Protein AF-A0A848XSR0-F1 (afdb_monomer)

Radius of gyration: 16.22 Å; Cα contacts (8 Å, |Δi|>4): 69; chains: 1; bounding box: 38×24×49 Å

Sequence (79 aa):
MATDQSKLDPVTLEIFRHLFTALAEEMGGALRRASFSPNIKERRDYSCALFDETGRAVALGDHMPVHLGAMPMSVTAAL

Foldseek 3Di:
DDDDPDPDDPVNVVVLLVVQQVVQVVVLVVCLVPDPDCCCVPVVVDWGFDADPQLHTPYIGDDDPCCVPVVSVVSNVVD

Secondary structure (DSSP, 8-state):
---------HHHHHHHHHHHHHHHHHHHHHHHHH---HHHHTS-----EEE-TTS-EEEE-S--HHHHHHHHHHHHHH-

Nearest PDB structures (foldseek):
  5m45-assembly2_G  TM=6.832E-01  e=9.804E-01  Xanthobacter autotrophicus Py2

Structure (mmCIF, N/CA/C/O backbone):
data_AF-A0A848XSR0-F1
#
_entry.id   AF-A0A848XSR0-F1
#
loop_
_atom_site.group_PDB
_atom_site.id
_atom_site.type_symbol
_atom_site.label_atom_id
_atom_site.label_alt_id
_atom_site.label_comp_id
_atom_site.label_asym_id
_atom_site.label_entity_id
_atom_site.label_seq_id
_atom_site.pdbx_PDB_ins_code
_atom_site.Cartn_x
_atom_site.Cartn_y
_atom_site.Cartn_z
_atom_site.occupancy
_atom_site.B_iso_or_equiv
_atom_site.auth_seq_id
_atom_site.auth_comp_id
_atom_site.auth_asym_id
_atom_site.auth_atom_id
_atom_site.pdbx_PDB_model_num
ATOM 1 N N . MET A 1 1 ? -22.506 -7.724 34.409 1.00 47.69 1 MET A N 1
ATOM 2 C CA . MET A 1 1 ? -23.083 -7.979 33.071 1.00 47.69 1 MET A CA 1
ATOM 3 C C . MET A 1 1 ? -23.104 -6.648 32.335 1.00 47.69 1 MET A C 1
ATOM 5 O O . MET A 1 1 ? -23.465 -5.673 32.977 1.00 47.69 1 MET A O 1
ATOM 9 N N . ALA A 1 2 ? -22.692 -6.649 31.060 1.00 39.75 2 ALA A N 1
ATOM 10 C CA . ALA A 1 2 ? -22.345 -5.520 30.178 1.00 39.75 2 ALA A CA 1
ATOM 11 C C . ALA A 1 2 ? -20.846 -5.151 30.170 1.00 39.75 2 ALA A C 1
ATOM 13 O O . ALA A 1 2 ? -20.390 -4.255 30.870 1.00 39.75 2 ALA A O 1
ATOM 14 N N . THR A 1 3 ? -20.073 -5.878 29.360 1.00 45.06 3 THR A N 1
ATOM 15 C CA . THR A 1 3 ? -18.842 -5.374 28.739 1.00 45.06 3 THR A CA 1
ATOM 16 C C . THR A 1 3 ? -19.214 -4.172 27.875 1.00 45.06 3 THR A C 1
ATOM 18 O O . THR A 1 3 ? -19.884 -4.342 26.856 1.00 45.06 3 THR A O 1
ATOM 21 N N . ASP A 1 4 ? -18.836 -2.974 28.315 1.00 52.75 4 ASP A N 1
ATOM 22 C CA . ASP A 1 4 ? -18.909 -1.759 27.504 1.00 52.75 4 ASP A CA 1
ATOM 23 C C . ASP A 1 4 ? -18.074 -1.982 26.237 1.00 52.75 4 ASP A C 1
ATOM 25 O O . ASP A 1 4 ? -16.900 -2.355 26.317 1.00 52.75 4 ASP A O 1
ATOM 29 N N . GLN A 1 5 ? -18.701 -1.860 25.068 1.00 56.06 5 GLN A N 1
ATOM 30 C CA . GLN A 1 5 ? -18.003 -1.988 23.796 1.00 56.06 5 GLN A CA 1
ATOM 31 C C . GLN A 1 5 ? -17.026 -0.820 23.691 1.00 56.06 5 GLN A C 1
ATOM 33 O O . GLN A 1 5 ? -17.423 0.312 23.433 1.00 56.06 5 GLN A O 1
ATOM 38 N N . SER A 1 6 ? -15.756 -1.131 23.947 1.00 59.47 6 SER A N 1
ATOM 39 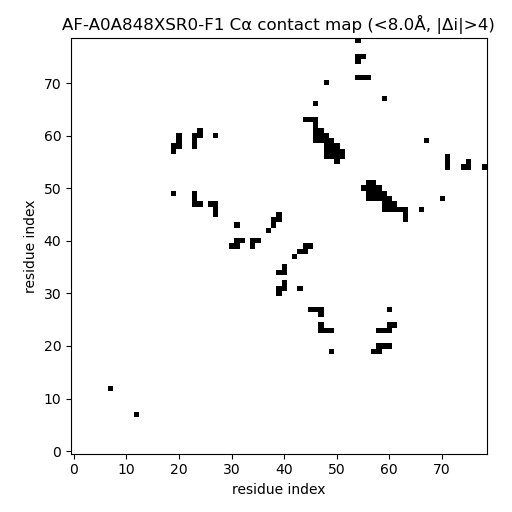C CA . SER A 1 6 ? -14.564 -0.301 23.796 1.00 59.47 6 SER A CA 1
ATOM 40 C C . SER A 1 6 ? -14.761 0.870 22.830 1.00 59.47 6 SER A C 1
ATOM 42 O O . SER A 1 6 ? -14.623 0.713 21.614 1.00 59.47 6 SER A O 1
ATOM 44 N N . LYS A 1 7 ? -15.043 2.061 23.368 1.00 70.00 7 LYS A N 1
ATOM 45 C CA . LYS A 1 7 ? -14.848 3.307 22.625 1.00 70.00 7 LYS A CA 1
ATOM 46 C C . LYS A 1 7 ? -13.386 3.335 22.191 1.00 70.00 7 LYS A C 1
ATOM 48 O O . LYS A 1 7 ? -12.505 3.473 23.034 1.00 70.00 7 LYS A O 1
ATOM 53 N N . LEU A 1 8 ? -13.146 3.153 20.893 1.00 78.19 8 LEU A N 1
ATOM 54 C CA . LEU A 1 8 ? -11.844 3.380 20.278 1.00 78.19 8 LEU A CA 1
ATOM 55 C C . LEU A 1 8 ? -11.349 4.756 20.724 1.00 78.19 8 LEU A C 1
ATOM 57 O O . LEU A 1 8 ? -12.009 5.765 20.468 1.00 78.19 8 LEU A O 1
ATOM 61 N N . ASP A 1 9 ? -10.223 4.773 21.434 1.00 91.94 9 ASP A N 1
ATOM 62 C CA . ASP A 1 9 ? -9.573 6.008 21.848 1.00 91.94 9 ASP A CA 1
ATOM 63 C C . ASP A 1 9 ? -9.205 6.817 20.588 1.00 91.94 9 ASP A C 1
ATOM 65 O O . ASP A 1 9 ? -8.465 6.303 19.740 1.00 91.94 9 ASP A O 1
ATOM 69 N N . PRO A 1 10 ? -9.716 8.053 20.422 1.00 93.81 10 PRO A N 1
ATOM 70 C CA . PRO A 1 10 ? -9.481 8.845 19.216 1.00 93.81 10 PRO A CA 1
ATOM 71 C C . PRO A 1 10 ? -7.998 9.090 18.933 1.00 93.81 10 PRO A C 1
ATOM 73 O O . PRO A 1 10 ? -7.604 9.156 17.771 1.00 93.81 10 PRO A O 1
ATOM 76 N N . VAL A 1 11 ? -7.170 9.194 19.979 1.00 95.00 11 VAL A N 1
ATOM 77 C CA . VAL A 1 11 ? -5.719 9.366 19.828 1.00 95.00 11 VAL A CA 1
ATOM 78 C C . VAL A 1 11 ? -5.106 8.107 19.225 1.00 95.00 11 VAL A C 1
ATOM 80 O O . VAL A 1 11 ? -4.389 8.185 18.231 1.00 95.00 11 VAL A O 1
ATOM 83 N N . THR A 1 12 ? -5.436 6.940 19.774 1.00 94.00 12 THR A N 1
ATOM 84 C CA . THR A 1 12 ? -4.989 5.645 19.253 1.00 94.00 12 THR A CA 1
ATOM 85 C C . THR A 1 12 ? -5.427 5.440 17.802 1.00 94.00 12 THR A C 1
ATOM 87 O O . THR A 1 12 ? -4.601 5.069 16.967 1.00 94.00 12 THR A O 1
ATOM 90 N N . LEU A 1 13 ? -6.691 5.727 17.472 1.00 94.06 13 LEU A N 1
ATOM 91 C CA . LEU A 1 13 ? -7.197 5.626 16.098 1.00 94.06 13 LEU A CA 1
ATOM 92 C C . LEU A 1 13 ? -6.365 6.479 15.133 1.00 94.06 13 LEU A C 1
ATOM 94 O O . LEU A 1 13 ? -5.960 6.003 14.073 1.00 94.06 13 LEU A O 1
ATOM 98 N N . GLU A 1 14 ? -6.077 7.720 15.515 1.00 96.31 14 GLU A N 1
ATOM 99 C CA . GLU A 1 14 ? -5.344 8.653 14.667 1.00 96.31 14 GLU A CA 1
ATOM 100 C C . GLU A 1 14 ? -3.859 8.285 14.525 1.00 96.31 14 GLU A C 1
ATOM 102 O O . GLU A 1 14 ? -3.282 8.469 13.451 1.00 96.31 14 GLU A O 1
ATOM 107 N N . ILE A 1 15 ? -3.244 7.705 15.563 1.00 96.44 15 ILE A N 1
ATOM 108 C CA . ILE A 1 15 ? -1.887 7.142 15.487 1.00 96.44 15 ILE A CA 1
ATOM 109 C C . ILE A 1 15 ? -1.842 6.031 14.438 1.00 96.44 15 ILE A C 1
ATOM 111 O O . ILE A 1 15 ? -0.985 6.057 13.555 1.00 96.44 15 ILE A O 1
ATOM 115 N N . PHE A 1 16 ? -2.774 5.076 14.496 1.00 95.81 16 PHE A N 1
ATOM 116 C CA . PHE A 1 16 ? -2.807 3.971 13.537 1.00 95.81 16 PHE A CA 1
ATOM 117 C C . PHE A 1 16 ? -3.140 4.439 12.123 1.00 95.81 16 PHE A C 1
ATOM 119 O O . PHE A 1 16 ? -2.515 3.970 11.173 1.00 95.81 16 PHE A O 1
ATOM 126 N N . ARG A 1 17 ? -4.054 5.405 11.971 1.00 94.38 17 ARG A N 1
ATOM 127 C CA . ARG A 1 17 ? -4.359 6.010 10.669 1.00 94.38 17 ARG A CA 1
ATOM 128 C C . ARG A 1 17 ? -3.091 6.564 10.017 1.00 94.38 17 ARG A C 1
ATOM 130 O O . ARG A 1 17 ? -2.787 6.203 8.884 1.00 94.38 17 ARG A O 1
ATOM 137 N N . HIS A 1 18 ? -2.328 7.387 10.737 1.00 96.00 18 HIS A N 1
ATOM 138 C CA . HIS A 1 18 ? -1.073 7.939 10.222 1.00 96.00 18 HIS A CA 1
ATOM 139 C C . HIS A 1 18 ? -0.012 6.869 9.980 1.00 96.00 18 HIS A C 1
ATOM 141 O O . HIS A 1 18 ? 0.684 6.929 8.970 1.00 96.00 18 HIS A O 1
ATOM 147 N N . LEU A 1 19 ? 0.103 5.884 10.873 1.00 97.06 19 LEU A N 1
ATOM 148 C CA . LEU A 1 19 ? 1.067 4.797 10.738 1.00 97.06 19 LEU A CA 1
ATOM 149 C C . LEU A 1 19 ? 0.831 3.996 9.453 1.00 97.06 19 LEU A C 1
ATOM 151 O O . LEU A 1 19 ? 1.776 3.753 8.705 1.00 97.06 19 LEU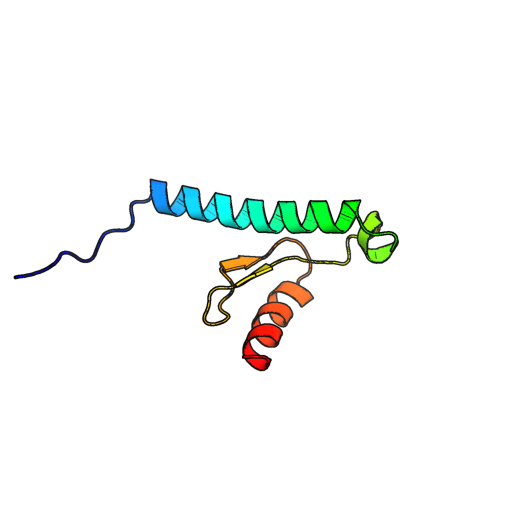 A O 1
ATOM 155 N N . PHE A 1 20 ? -0.414 3.619 9.158 1.00 96.75 20 PHE A N 1
ATOM 156 C CA . PHE A 1 20 ? -0.724 2.856 7.949 1.00 96.75 20 PHE A CA 1
ATOM 157 C C . PHE A 1 20 ? -0.567 3.687 6.673 1.00 96.75 20 PHE A C 1
ATOM 159 O O . PHE A 1 20 ? -0.050 3.172 5.681 1.00 96.75 20 PHE A O 1
ATOM 166 N N . THR A 1 21 ? -0.938 4.972 6.698 1.00 94.62 21 THR A N 1
ATOM 167 C CA . THR A 1 21 ? -0.663 5.886 5.578 1.00 94.62 21 THR A CA 1
ATOM 168 C C . THR A 1 21 ? 0.841 6.001 5.317 1.00 94.62 21 THR A C 1
ATOM 170 O O . THR A 1 21 ? 1.278 5.770 4.192 1.00 94.62 21 THR A O 1
ATOM 173 N N . ALA A 1 22 ? 1.643 6.255 6.354 1.00 95.88 22 ALA A N 1
ATOM 174 C CA . ALA A 1 22 ? 3.093 6.392 6.231 1.00 95.88 22 ALA A CA 1
ATOM 175 C C . ALA A 1 22 ? 3.764 5.105 5.722 1.00 95.88 22 ALA A C 1
ATOM 177 O O . ALA A 1 22 ? 4.679 5.162 4.905 1.00 95.88 22 ALA A O 1
ATOM 178 N N . LEU A 1 23 ? 3.293 3.930 6.152 1.00 96.75 23 LEU A N 1
ATOM 179 C CA . LEU A 1 23 ? 3.789 2.652 5.637 1.00 96.75 23 LEU A CA 1
ATOM 180 C C . LEU A 1 23 ? 3.550 2.510 4.128 1.00 96.75 23 LEU A C 1
ATOM 182 O O . LEU A 1 23 ? 4.473 2.137 3.402 1.00 96.75 23 LEU A O 1
ATOM 186 N N . ALA A 1 24 ? 2.345 2.827 3.645 1.00 94.50 24 ALA A N 1
ATOM 187 C CA . ALA A 1 24 ? 2.039 2.766 2.217 1.00 94.50 24 ALA A CA 1
ATOM 188 C C . ALA A 1 24 ? 2.908 3.744 1.397 1.00 94.50 24 ALA A C 1
ATOM 190 O O . ALA A 1 24 ? 3.370 3.397 0.305 1.00 94.50 24 ALA A O 1
ATOM 191 N N . GLU A 1 25 ? 3.190 4.934 1.934 1.00 93.56 25 GLU A N 1
ATOM 192 C CA . GLU A 1 25 ? 4.090 5.921 1.323 1.00 93.56 25 GLU A CA 1
ATOM 193 C C . GLU A 1 25 ? 5.549 5.442 1.285 1.00 93.56 25 GLU A C 1
ATOM 195 O O . GLU A 1 25 ? 6.201 5.519 0.238 1.00 93.56 25 GLU A O 1
ATOM 200 N N . GLU A 1 26 ? 6.063 4.889 2.387 1.00 96.56 26 GLU A N 1
ATOM 201 C CA . GLU A 1 26 ? 7.434 4.375 2.467 1.00 96.56 26 GLU A CA 1
ATOM 202 C C . GLU A 1 26 ? 7.659 3.172 1.547 1.00 96.56 26 GLU A C 1
ATOM 204 O O . GLU A 1 26 ? 8.697 3.096 0.881 1.00 96.56 26 GLU A O 1
ATOM 209 N N . MET A 1 27 ? 6.675 2.274 1.422 1.00 96.19 27 MET A N 1
ATOM 210 C CA . MET A 1 27 ? 6.690 1.201 0.419 1.00 96.19 27 MET A CA 1
ATOM 211 C C . MET A 1 27 ? 6.868 1.776 -0.990 1.00 96.19 27 MET A C 1
ATOM 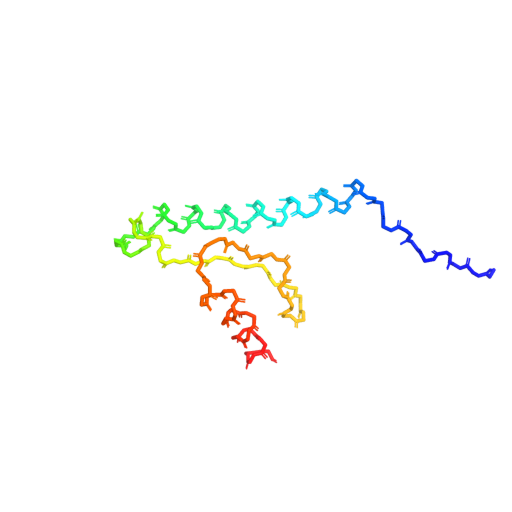213 O O . MET A 1 27 ? 7.729 1.324 -1.751 1.00 96.19 27 MET A O 1
ATOM 217 N N . GLY A 1 28 ? 6.103 2.819 -1.320 1.00 94.50 28 GLY A N 1
ATOM 218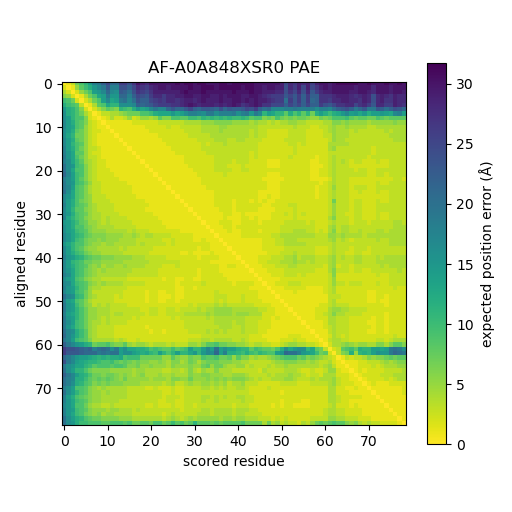 C CA . GLY A 1 28 ? 6.201 3.507 -2.601 1.00 94.50 28 GLY A CA 1
ATOM 219 C C . GLY A 1 28 ? 7.558 4.182 -2.810 1.00 94.50 28 GLY A C 1
ATOM 220 O O . GLY A 1 28 ? 8.151 4.090 -3.888 1.00 94.50 28 GLY A O 1
ATOM 221 N N . GLY A 1 29 ? 8.091 4.828 -1.774 1.00 95.19 29 GLY A N 1
ATOM 222 C CA . GLY A 1 29 ? 9.419 5.434 -1.787 1.00 95.19 29 GLY A CA 1
ATOM 223 C C . GLY A 1 29 ? 10.527 4.406 -2.019 1.00 95.19 29 GLY A C 1
ATOM 224 O O . GLY A 1 29 ? 11.415 4.631 -2.848 1.00 95.19 29 GLY A O 1
ATOM 225 N N . ALA A 1 30 ? 10.464 3.266 -1.331 1.00 96.81 30 ALA A N 1
ATOM 226 C CA . ALA A 1 30 ? 11.398 2.160 -1.497 1.00 96.81 30 ALA A CA 1
ATOM 227 C C . ALA A 1 30 ? 11.343 1.582 -2.919 1.00 96.81 30 ALA A C 1
ATOM 229 O O . ALA A 1 30 ? 12.387 1.479 -3.569 1.00 96.81 30 ALA A O 1
ATOM 230 N N . LEU A 1 31 ? 10.140 1.309 -3.439 1.00 95.88 31 LEU A N 1
ATOM 231 C CA . LEU A 1 31 ? 9.927 0.821 -4.804 1.00 95.88 31 LEU A CA 1
ATOM 232 C C . LEU A 1 31 ? 10.519 1.780 -5.845 1.00 95.88 31 LEU A C 1
ATOM 234 O O . LEU A 1 31 ? 11.268 1.363 -6.731 1.00 95.88 31 LEU A O 1
ATOM 238 N N . ARG A 1 32 ? 10.253 3.084 -5.711 1.00 95.88 32 ARG A N 1
ATOM 239 C CA . ARG A 1 32 ? 10.783 4.102 -6.627 1.00 95.88 32 ARG A CA 1
ATOM 240 C C . ARG A 1 32 ? 12.306 4.171 -6.606 1.00 95.88 32 ARG A C 1
ATOM 242 O O . ARG A 1 32 ? 12.925 4.302 -7.661 1.00 95.88 32 ARG A O 1
ATOM 249 N N . ARG A 1 33 ? 12.924 4.109 -5.420 1.00 96.81 33 ARG A N 1
ATOM 250 C CA . ARG A 1 33 ? 14.390 4.153 -5.279 1.00 96.81 33 ARG A CA 1
ATOM 251 C C . ARG A 1 33 ? 15.046 2.939 -5.938 1.00 96.81 33 ARG A C 1
ATOM 253 O O . ARG A 1 33 ? 16.030 3.120 -6.65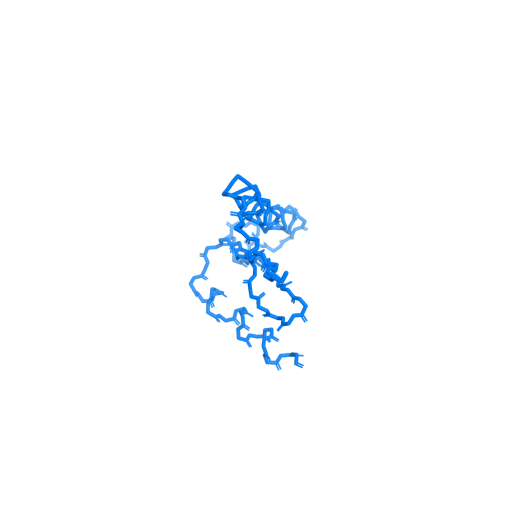7 1.00 96.81 33 ARG A O 1
ATOM 260 N N . ALA A 1 34 ? 14.467 1.756 -5.740 1.00 97.50 34 ALA A N 1
ATOM 261 C CA . ALA A 1 34 ? 14.97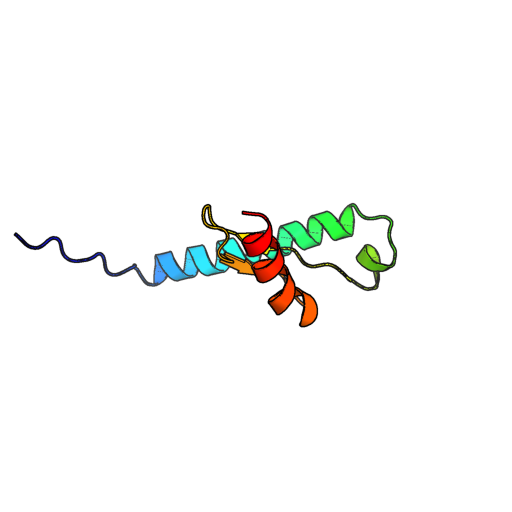4 0.487 -6.257 1.00 97.50 34 ALA A CA 1
ATOM 262 C C . ALA A 1 34 ? 14.723 0.271 -7.761 1.00 97.50 34 ALA A C 1
ATOM 264 O O . ALA A 1 34 ? 15.422 -0.519 -8.389 1.00 97.50 34 ALA A O 1
ATOM 265 N N . SER A 1 35 ? 13.740 0.953 -8.353 1.00 97.50 35 SER A N 1
ATOM 266 C CA . SER A 1 35 ? 13.367 0.720 -9.748 1.00 97.50 35 SER A CA 1
ATOM 267 C C . SER A 1 35 ? 14.355 1.311 -10.761 1.00 97.50 35 SER A C 1
ATOM 269 O O . SER A 1 35 ? 1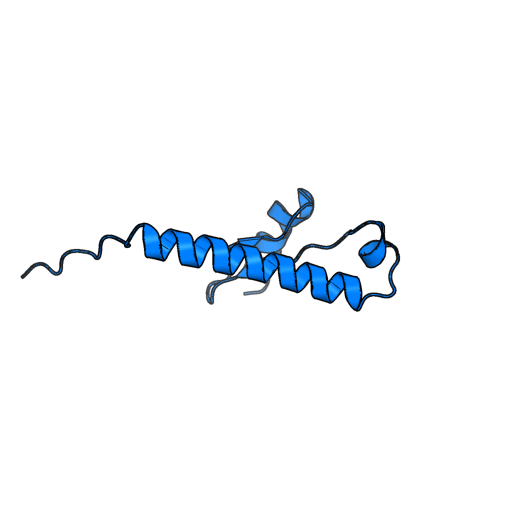4.908 2.400 -10.571 1.00 97.50 35 SER A O 1
ATOM 271 N N . PHE A 1 36 ? 14.519 0.601 -11.881 1.00 97.62 36 PHE A N 1
ATOM 272 C CA . PHE A 1 36 ?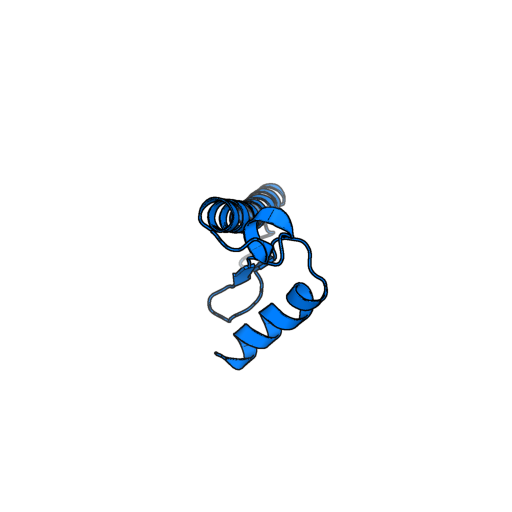 15.190 1.077 -13.097 1.00 97.62 36 PHE A CA 1
ATOM 273 C C . PHE A 1 36 ? 14.201 1.521 -14.189 1.00 97.62 36 PHE A C 1
ATOM 275 O O . PHE A 1 36 ? 14.619 2.096 -15.187 1.00 97.62 36 PHE A O 1
ATOM 282 N N . SER A 1 37 ? 12.899 1.260 -14.022 1.00 97.81 37 SER A N 1
ATOM 283 C CA . SER A 1 37 ? 11.879 1.613 -15.014 1.00 97.81 37 SER A CA 1
ATOM 284 C C . SER A 1 37 ? 11.588 3.116 -14.976 1.00 97.81 37 SER A C 1
ATOM 286 O O . SER A 1 37 ? 11.197 3.608 -13.913 1.00 97.81 37 SER A O 1
ATOM 288 N N . PRO A 1 38 ? 11.677 3.844 -16.104 1.00 96.81 38 PRO A N 1
ATOM 289 C CA . PRO A 1 38 ? 11.280 5.251 -16.173 1.00 96.81 38 PRO A CA 1
ATOM 290 C C . PRO A 1 38 ? 9.813 5.474 -15.779 1.00 96.81 38 PRO A C 1
ATOM 292 O O . PRO A 1 38 ? 9.484 6.477 -15.145 1.00 96.81 38 PRO A O 1
ATOM 295 N N . ASN A 1 39 ? 8.930 4.506 -16.059 1.00 94.88 39 ASN A N 1
ATOM 296 C CA . ASN A 1 39 ? 7.527 4.591 -15.648 1.00 94.88 39 ASN A CA 1
ATOM 297 C C . ASN A 1 39 ? 7.395 4.661 -14.122 1.00 94.88 39 ASN A C 1
ATOM 299 O O . ASN A 1 39 ? 6.619 5.453 -13.606 1.00 94.88 39 ASN A O 1
ATOM 303 N N . ILE A 1 40 ? 8.217 3.918 -13.383 1.00 94.00 40 ILE A N 1
ATOM 304 C CA . ILE A 1 40 ? 8.186 3.929 -11.917 1.00 94.00 40 ILE A CA 1
ATOM 305 C C . ILE A 1 40 ? 9.023 5.092 -11.360 1.00 94.00 40 ILE A C 1
ATOM 307 O O . ILE A 1 40 ? 8.572 5.820 -10.479 1.00 94.00 40 ILE A O 1
ATOM 311 N N . LYS A 1 41 ? 10.246 5.288 -11.866 1.00 94.25 41 LYS A N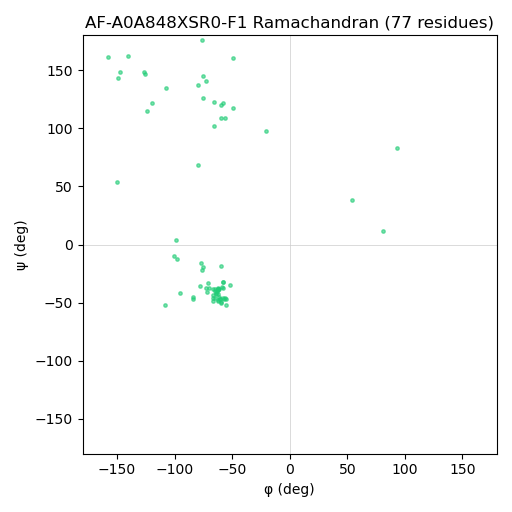 1
ATOM 312 C CA . LYS A 1 41 ? 11.224 6.240 -11.317 1.00 94.25 41 LYS A CA 1
ATOM 313 C C . LYS A 1 41 ? 10.856 7.698 -11.589 1.00 94.25 41 LYS A C 1
ATOM 315 O O . LYS A 1 41 ? 11.010 8.536 -10.702 1.00 94.25 41 LYS A O 1
ATOM 320 N N . GLU A 1 42 ? 10.362 7.983 -12.791 1.00 93.31 42 GLU A N 1
ATOM 321 C CA . GLU A 1 42 ? 10.111 9.341 -13.284 1.00 93.31 42 GLU A CA 1
ATOM 322 C C . GLU A 1 42 ? 8.614 9.633 -13.361 1.00 93.31 42 GLU A C 1
ATOM 324 O O . GLU A 1 42 ? 8.155 10.611 -12.772 1.00 93.31 42 GLU A O 1
ATOM 329 N N . ARG A 1 43 ? 7.842 8.762 -14.030 1.00 93.31 43 ARG A N 1
ATOM 330 C CA . ARG A 1 43 ? 6.391 8.963 -14.205 1.00 93.31 43 ARG A CA 1
ATOM 331 C C . ARG A 1 43 ? 5.573 8.623 -12.962 1.00 93.31 43 ARG A C 1
ATOM 333 O O . ARG A 1 43 ? 4.431 9.055 -12.873 1.00 93.31 43 ARG A O 1
ATOM 340 N N . ARG A 1 44 ? 6.164 7.894 -12.008 1.00 92.25 44 ARG A N 1
ATOM 341 C CA . ARG A 1 44 ? 5.515 7.425 -10.772 1.00 92.25 44 ARG A CA 1
ATOM 342 C C . ARG A 1 44 ? 4.229 6.642 -11.042 1.00 92.25 44 ARG A C 1
ATOM 344 O O . ARG A 1 44 ? 3.257 6.736 -10.303 1.00 92.25 44 ARG A O 1
ATOM 351 N N . ASP A 1 45 ? 4.263 5.851 -12.106 1.00 92.88 45 ASP A N 1
ATOM 352 C CA . ASP A 1 45 ? 3.211 4.928 -12.510 1.00 92.88 45 ASP A CA 1
ATOM 353 C C . ASP A 1 45 ? 3.290 3.647 -11.663 1.00 92.88 45 ASP A C 1
ATOM 355 O O . ASP A 1 45 ? 3.748 2.591 -12.099 1.00 92.88 45 ASP A O 1
ATOM 359 N N . TYR A 1 46 ? 2.970 3.790 -10.378 1.00 92.31 46 TYR A N 1
ATOM 360 C CA . TYR A 1 46 ? 2.835 2.709 -9.411 1.00 92.31 46 TYR A CA 1
ATOM 361 C C . TYR A 1 46 ? 1.960 3.174 -8.240 1.00 92.31 46 TYR A C 1
ATOM 363 O O . TYR A 1 46 ? 1.810 4.370 -7.999 1.00 92.31 46 TYR A O 1
ATOM 371 N N . SER A 1 47 ? 1.424 2.226 -7.477 1.00 93.56 47 SER A N 1
ATOM 372 C CA . SER A 1 47 ? 0.866 2.486 -6.146 1.00 93.56 47 SER A CA 1
ATOM 373 C C . SER A 1 47 ? 1.231 1.337 -5.213 1.00 93.56 47 SER A C 1
ATOM 375 O O . SER A 1 47 ? 1.618 0.253 -5.657 1.00 93.56 47 SER A O 1
ATOM 377 N N . CYS A 1 48 ? 1.126 1.579 -3.914 1.00 94.25 48 CYS A N 1
ATOM 378 C CA . CYS A 1 48 ? 1.314 0.572 -2.877 1.00 94.25 48 CYS A CA 1
ATOM 379 C C . CYS A 1 48 ? 0.088 0.578 -1.973 1.00 94.25 48 CYS A C 1
ATOM 381 O O . CYS A 1 48 ? -0.535 1.617 -1.799 1.00 94.25 48 CYS A O 1
ATOM 383 N N . ALA A 1 49 ? -0.280 -0.568 -1.417 1.00 95.12 49 ALA A N 1
ATOM 384 C CA . ALA A 1 49 ? -1.476 -0.693 -0.600 1.00 95.12 49 ALA A CA 1
ATOM 385 C C . ALA A 1 49 ? -1.263 -1.733 0.499 1.00 95.12 49 ALA A C 1
ATOM 387 O O . ALA A 1 49 ? -0.527 -2.703 0.310 1.00 95.12 49 ALA A O 1
ATOM 388 N N . LEU A 1 50 ? -1.918 -1.513 1.634 1.00 95.81 50 LEU A N 1
ATOM 389 C CA . LEU A 1 50 ? -1.987 -2.433 2.760 1.00 95.81 50 LEU A CA 1
ATOM 390 C C . LEU A 1 50 ? -3.385 -3.035 2.820 1.00 95.81 50 LEU A C 1
ATOM 392 O O . LEU A 1 50 ? -4.377 -2.310 2.722 1.00 95.81 50 LEU A O 1
ATOM 396 N N . PHE A 1 51 ? -3.447 -4.346 3.023 1.00 96.25 51 PHE A N 1
ATOM 397 C CA . PHE A 1 51 ? -4.686 -5.101 3.158 1.00 96.25 51 PHE A CA 1
ATOM 398 C C . PHE A 1 51 ? -4.670 -5.895 4.462 1.00 96.25 51 PHE A C 1
ATOM 400 O O . PHE A 1 51 ? -3.605 -6.325 4.908 1.00 96.25 51 PHE A O 1
ATOM 407 N N . ASP A 1 52 ? -5.838 -6.062 5.076 1.00 96.00 52 ASP A N 1
ATOM 408 C CA . ASP A 1 52 ? -6.000 -6.951 6.224 1.00 96.00 52 ASP A CA 1
ATOM 409 C C . ASP A 1 52 ? -6.042 -8.428 5.790 1.00 96.00 52 ASP A C 1
ATOM 411 O O . ASP A 1 52 ? -6.035 -8.756 4.602 1.00 96.00 52 ASP A O 1
ATOM 415 N N . GLU A 1 53 ? -6.102 -9.333 6.766 1.00 95.50 53 GLU A N 1
ATOM 416 C CA . GLU A 1 53 ? -6.167 -10.785 6.540 1.00 95.50 53 GLU A CA 1
ATOM 417 C C . GLU A 1 53 ? -7.385 -11.241 5.719 1.00 95.50 53 GLU A C 1
ATOM 419 O O . GLU A 1 53 ? -7.384 -12.339 5.169 1.00 95.50 53 GLU A O 1
ATOM 424 N N . THR A 1 54 ? -8.418 -10.402 5.617 1.00 96.38 54 THR A N 1
ATOM 425 C CA . THR A 1 54 ? -9.633 -10.664 4.836 1.00 96.38 54 THR A CA 1
ATOM 426 C C . THR A 1 54 ? -9.617 -9.988 3.464 1.00 96.38 54 THR A C 1
ATOM 428 O O . THR A 1 54 ? -10.613 -10.038 2.744 1.00 96.38 54 THR A O 1
ATOM 431 N N . GLY A 1 55 ? -8.513 -9.333 3.095 1.00 95.50 55 GLY A N 1
ATOM 432 C CA . GLY A 1 55 ? -8.362 -8.635 1.822 1.00 95.50 55 GLY A CA 1
ATOM 433 C C . GLY A 1 55 ? -8.984 -7.243 1.768 1.00 95.50 55 GLY A C 1
ATOM 434 O O . GLY A 1 55 ? -9.081 -6.670 0.682 1.00 95.50 55 GLY A O 1
ATOM 435 N N . ARG A 1 56 ? -9.407 -6.659 2.896 1.00 95.44 56 ARG A N 1
ATOM 436 C CA . ARG A 1 56 ? -9.927 -5.282 2.911 1.00 95.44 56 ARG A CA 1
ATOM 437 C C . ARG A 1 56 ? -8.778 -4.291 2.898 1.00 95.44 56 ARG A C 1
ATOM 439 O O . ARG A 1 56 ? -7.801 -4.459 3.622 1.00 95.44 56 ARG A O 1
ATOM 446 N N . ALA A 1 57 ? -8.909 -3.236 2.098 1.00 94.25 57 ALA A N 1
ATOM 447 C CA . ALA A 1 57 ? -7.916 -2.171 2.049 1.00 94.25 57 ALA A CA 1
ATOM 448 C C . ALA A 1 57 ? -7.866 -1.416 3.389 1.00 94.25 57 ALA A C 1
ATOM 450 O O . ALA A 1 57 ? -8.870 -0.860 3.832 1.00 94.25 57 ALA A O 1
ATOM 451 N N . VAL A 1 58 ? -6.686 -1.385 4.006 1.00 95.38 58 VAL A N 1
ATOM 452 C CA . VAL A 1 58 ? -6.390 -0.660 5.254 1.00 95.38 58 VAL A CA 1
ATOM 453 C C . VAL A 1 58 ? -5.789 0.709 4.945 1.00 95.38 58 VAL A C 1
ATOM 455 O O . VAL A 1 58 ? -6.157 1.706 5.560 1.00 95.38 58 VAL A O 1
ATOM 458 N N . ALA A 1 59 ? -4.886 0.771 3.967 1.00 94.81 59 ALA A N 1
ATOM 459 C CA . ALA A 1 59 ? -4.323 2.015 3.460 1.00 94.81 59 ALA A CA 1
ATOM 460 C C . ALA A 1 59 ? -3.978 1.873 1.981 1.00 94.81 59 ALA A C 1
ATOM 462 O O . ALA A 1 59 ? -3.506 0.828 1.535 1.00 94.81 59 ALA A O 1
ATOM 463 N N . LEU A 1 60 ? -4.190 2.946 1.229 1.00 91.88 60 LEU A N 1
ATOM 464 C CA . LEU A 1 60 ? -3.835 3.044 -0.179 1.00 91.88 60 LEU A CA 1
ATOM 465 C C . LEU A 1 60 ? -2.840 4.194 -0.313 1.00 91.88 60 LEU A C 1
ATOM 467 O O . LEU A 1 60 ? -3.138 5.321 0.072 1.00 91.88 60 LEU A O 1
ATOM 471 N N . GLY A 1 61 ? -1.656 3.893 -0.826 1.00 86.56 61 GLY A N 1
ATOM 472 C CA . GLY A 1 61 ? -0.688 4.887 -1.254 1.00 86.56 61 GLY A CA 1
ATOM 473 C C . GLY A 1 61 ? -1.152 5.554 -2.549 1.00 86.56 61 GLY A C 1
ATOM 474 O O . GLY A 1 61 ? -1.697 4.905 -3.443 1.00 86.56 61 GLY A O 1
ATOM 475 N N . ASP A 1 62 ? -0.918 6.857 -2.624 1.00 70.56 62 ASP A N 1
ATOM 476 C CA . ASP A 1 62 ? -1.181 7.773 -3.741 1.00 70.56 62 ASP A CA 1
ATOM 477 C C . ASP A 1 62 ? -0.674 7.290 -5.133 1.00 70.56 62 ASP A C 1
ATOM 479 O O . ASP A 1 62 ? 0.201 6.427 -5.204 1.00 70.56 62 ASP A O 1
ATOM 483 N N . HIS A 1 63 ? -1.110 7.753 -6.325 1.00 61.94 63 HIS A N 1
ATOM 484 C CA . HIS A 1 63 ? -2.099 8.758 -6.789 1.00 61.94 63 HIS A CA 1
ATOM 485 C C . HIS A 1 63 ? -2.690 8.347 -8.169 1.00 61.94 63 HIS A C 1
ATOM 487 O O . HIS A 1 63 ? -2.624 9.097 -9.148 1.00 61.94 63 HIS A O 1
ATOM 493 N N . MET A 1 64 ? -3.235 7.142 -8.322 1.00 75.25 64 MET A N 1
ATOM 494 C CA . MET A 1 64 ? -3.887 6.776 -9.588 1.00 75.25 64 MET A CA 1
ATOM 495 C C . MET A 1 64 ? -5.324 6.330 -9.356 1.00 75.25 64 MET A C 1
ATOM 497 O O . MET A 1 64 ? -5.533 5.286 -8.740 1.00 75.25 64 MET A O 1
ATOM 501 N N . PRO A 1 65 ? -6.326 7.075 -9.872 1.00 82.44 65 PRO A N 1
ATOM 502 C CA . PRO A 1 65 ? -7.736 6.717 -9.717 1.00 82.44 65 PRO A CA 1
ATOM 503 C C . PRO A 1 65 ? -8.040 5.277 -10.139 1.00 82.44 65 PRO A C 1
ATOM 505 O O . PRO A 1 65 ? -8.836 4.599 -9.496 1.00 82.44 65 PRO A O 1
ATOM 508 N N . VAL A 1 66 ? -7.349 4.784 -11.174 1.00 86.44 66 VAL A N 1
ATOM 509 C CA . VAL A 1 66 ? -7.470 3.392 -11.623 1.00 86.44 66 VAL A CA 1
ATOM 510 C C . VAL A 1 66 ? -7.023 2.391 -10.549 1.00 86.44 66 VAL A C 1
ATOM 512 O O . VAL A 1 66 ? -7.686 1.376 -10.362 1.00 86.44 66 VAL A O 1
ATOM 515 N N . HIS A 1 67 ? -5.969 2.682 -9.783 1.00 90.75 67 HIS A N 1
ATOM 516 C CA . HIS A 1 67 ? -5.481 1.802 -8.717 1.00 90.75 67 HIS A CA 1
ATOM 517 C C . HIS A 1 67 ? -6.399 1.799 -7.494 1.00 90.75 67 HIS A C 1
ATOM 519 O O . HIS A 1 67 ? -6.623 0.735 -6.920 1.00 90.75 67 HIS A O 1
ATOM 525 N N . LEU A 1 68 ? -6.983 2.951 -7.139 1.00 86.00 68 LEU A N 1
ATOM 526 C CA . LEU A 1 68 ? -7.912 3.058 -6.007 1.00 86.00 68 LEU A CA 1
ATOM 527 C C . LEU A 1 68 ? -9.127 2.132 -6.164 1.00 86.00 68 LEU A C 1
ATOM 529 O O . LEU A 1 68 ? -9.585 1.553 -5.183 1.00 86.00 68 LEU A O 1
ATOM 533 N N . GLY A 1 69 ? -9.623 1.965 -7.394 1.00 87.31 69 GLY A N 1
ATOM 534 C CA . GLY A 1 69 ? -10.695 1.015 -7.696 1.00 87.31 69 GLY A CA 1
ATOM 535 C C . GLY A 1 69 ? -10.196 -0.412 -7.930 1.00 87.31 69 GLY A C 1
ATOM 536 O O . GLY A 1 69 ? -10.766 -1.365 -7.403 1.00 87.31 69 GLY A O 1
ATOM 537 N N . ALA A 1 70 ? -9.125 -0.579 -8.710 1.00 92.06 70 ALA A N 1
ATOM 538 C CA . ALA A 1 70 ? -8.709 -1.897 -9.183 1.00 92.06 70 ALA A CA 1
ATOM 539 C C . ALA A 1 70 ? -7.973 -2.735 -8.129 1.00 92.06 70 ALA A C 1
ATOM 541 O O . ALA A 1 70 ? -8.152 -3.953 -8.110 1.00 92.06 70 ALA A O 1
ATOM 542 N N . MET A 1 71 ? -7.150 -2.137 -7.259 1.00 93.88 71 MET A N 1
ATOM 543 C CA . MET A 1 71 ? -6.351 -2.905 -6.292 1.00 93.88 71 MET A CA 1
ATOM 544 C C . MET A 1 71 ? -7.223 -3.692 -5.302 1.00 93.88 71 MET A C 1
ATOM 546 O O . MET A 1 71 ? -7.007 -4.900 -5.191 1.00 93.88 71 MET A O 1
ATOM 550 N N . PRO A 1 72 ? -8.245 -3.094 -4.647 1.00 94.25 72 PRO A N 1
ATOM 551 C CA . PRO A 1 72 ? -9.121 -3.854 -3.755 1.00 94.25 72 PRO A CA 1
ATOM 552 C C . PRO A 1 72 ? -9.897 -4.956 -4.480 1.00 94.25 72 PRO A C 1
ATOM 554 O O . PRO A 1 72 ? -10.019 -6.067 -3.966 1.00 94.25 72 PRO A O 1
ATOM 557 N N . MET A 1 73 ? -10.374 -4.682 -5.700 1.00 94.69 73 MET A N 1
ATOM 558 C CA . MET A 1 73 ? -11.053 -5.686 -6.525 1.00 94.69 73 MET A CA 1
ATOM 559 C C . MET A 1 73 ? -10.127 -6.850 -6.892 1.00 94.69 73 MET A C 1
ATOM 561 O O . MET A 1 73 ? -10.553 -7.999 -6.859 1.00 94.69 73 MET A O 1
ATOM 565 N N . SER A 1 74 ? -8.862 -6.561 -7.207 1.00 95.19 74 SER A N 1
ATOM 566 C CA . SER A 1 74 ? -7.869 -7.575 -7.578 1.00 95.19 74 SER A CA 1
ATOM 567 C C . SER A 1 74 ? -7.540 -8.495 -6.405 1.00 95.19 74 SER A C 1
ATOM 569 O O . SER A 1 74 ? -7.487 -9.706 -6.584 1.00 95.19 74 SER A O 1
ATOM 571 N N . VAL A 1 75 ? -7.366 -7.934 -5.203 1.00 96.44 75 VAL A N 1
ATOM 572 C CA . VAL A 1 75 ? -7.138 -8.721 -3.981 1.00 96.44 75 VAL A CA 1
ATOM 573 C C . VAL A 1 75 ? -8.365 -9.565 -3.647 1.00 96.44 75 VAL A C 1
ATOM 575 O O . VAL A 1 75 ? -8.227 -10.760 -3.423 1.00 96.44 75 VAL A O 1
ATOM 578 N N . THR A 1 76 ? -9.565 -8.978 -3.705 1.00 95.19 76 THR A N 1
ATOM 579 C CA . THR A 1 76 ? -10.825 -9.705 -3.466 1.00 95.19 76 THR A CA 1
ATOM 580 C C . THR A 1 76 ? -11.006 -10.877 -4.431 1.00 95.19 76 THR A C 1
ATOM 582 O O . THR A 1 76 ? -11.523 -11.911 -4.039 1.00 95.19 76 THR A O 1
ATOM 585 N N . ALA A 1 77 ? -10.597 -10.731 -5.693 1.00 96.06 77 ALA A N 1
ATOM 586 C CA . ALA A 1 77 ? -10.705 -11.797 -6.687 1.00 96.06 77 ALA A CA 1
ATOM 587 C C . ALA A 1 77 ? -9.665 -12.920 -6.513 1.00 96.06 77 ALA A C 1
ATOM 589 O O . ALA A 1 77 ? -9.836 -13.991 -7.093 1.00 96.06 77 ALA A O 1
ATOM 590 N N . ALA A 1 78 ? -8.574 -12.664 -5.787 1.00 95.06 78 ALA A N 1
ATOM 591 C CA . ALA A 1 78 ? -7.468 -13.602 -5.599 1.00 95.06 78 ALA A CA 1
ATOM 592 C C . ALA A 1 78 ? -7.528 -14.383 -4.273 1.00 95.06 78 ALA A C 1
ATOM 594 O O . ALA A 1 78 ? -6.766 -15.338 -4.114 1.00 95.06 78 ALA A O 1
ATOM 595 N N . LEU A 1 79 ? -8.387 -13.963 -3.339 1.00 90.94 79 LEU A N 1
ATOM 596 C CA . LEU A 1 79 ? -8.659 -14.618 -2.054 1.00 90.94 79 LEU A CA 1
ATOM 597 C C . LEU A 1 79 ? -9.903 -15.506 -2.148 1.00 90.94 79 LEU A C 1
ATOM 599 O O . LEU A 1 79 ? -9.883 -16.583 -1.512 1.00 90.94 79 LEU A O 1
#

Mean predicted aligned error: 5.69 Å

pLDDT: mean 89.48, std 13.09, range [39.75, 97.81]

Solvent-accessible surface area (backbone atoms only — not comparable to full-atom values): 4716 Å² total; per-residue (Å²): 140,81,83,76,79,75,76,75,52,68,67,60,52,50,52,51,54,50,50,45,46,50,50,17,44,49,52,42,51,51,52,34,71,74,43,86,47,59,52,40,53,71,69,52,69,60,70,30,68,40,60,50,101,85,40,48,74,73,25,75,28,68,86,49,77,68,51,72,58,45,51,47,54,52,43,55,74,73,109